Protein AF-A0A1E7DRZ4-F1 (afdb_monomer_lite)

Organism: NCBI:txid1714016

Structure (mmCIF, N/CA/C/O backbone):
data_AF-A0A1E7DRZ4-F1
#
_entry.id   AF-A0A1E7DRZ4-F1
#
loop_
_atom_site.group_PDB
_atom_site.id
_atom_site.type_symbol
_atom_site.label_atom_id
_atom_site.label_alt_id
_atom_site.label_comp_id
_atom_site.label_asym_id
_atom_site.label_entity_id
_atom_site.label_seq_id
_atom_site.pdbx_PDB_ins_code
_atom_site.Cartn_x
_atom_site.Cartn_y
_atom_site.Cartn_z
_atom_site.occupancy
_atom_site.B_iso_or_equiv
_atom_site.auth_seq_id
_atom_site.auth_comp_id
_atom_site.auth_asym_id
_atom_site.auth_atom_id
_atom_site.pdbx_PDB_model_num
ATOM 1 N N . MET A 1 1 ? -6.249 7.050 24.756 1.00 45.88 1 MET A N 1
ATOM 2 C CA . MET A 1 1 ? -6.557 6.061 23.700 1.00 45.88 1 MET A CA 1
ATOM 3 C C . MET A 1 1 ? -5.490 6.190 22.629 1.00 45.88 1 MET A C 1
ATOM 5 O O . MET A 1 1 ? -5.363 7.277 22.078 1.00 45.88 1 MET A O 1
ATOM 9 N N . GLU A 1 2 ? -4.693 5.151 22.372 1.00 55.09 2 GLU A N 1
ATOM 10 C CA . GLU A 1 2 ? -3.801 5.155 21.204 1.00 55.09 2 GLU A CA 1
ATOM 11 C C . GLU A 1 2 ? -4.657 5.201 19.936 1.00 55.09 2 GLU A C 1
ATOM 13 O O . GLU A 1 2 ? -5.558 4.381 19.748 1.00 55.09 2 GLU A O 1
ATOM 18 N N . ALA A 1 3 ? -4.428 6.204 19.088 1.00 66.62 3 ALA A N 1
ATOM 19 C CA . ALA A 1 3 ? -5.095 6.278 17.799 1.00 66.62 3 ALA A CA 1
ATOM 20 C C . ALA A 1 3 ? -4.645 5.084 16.950 1.00 66.62 3 ALA A C 1
ATOM 22 O O . ALA A 1 3 ? -3.447 4.903 16.727 1.00 66.62 3 ALA A O 1
ATOM 23 N N . LYS A 1 4 ? -5.601 4.277 16.475 1.00 82.38 4 LYS A N 1
ATOM 24 C CA . LYS A 1 4 ? -5.289 3.153 15.590 1.00 82.38 4 LYS A CA 1
ATOM 25 C C . LYS A 1 4 ? -4.570 3.672 14.335 1.00 82.38 4 LYS A C 1
ATOM 27 O O . LYS A 1 4 ? -5.022 4.675 13.762 1.00 82.38 4 LYS A O 1
ATOM 32 N N . PRO A 1 5 ? -3.443 3.051 13.946 1.00 92.81 5 PRO A N 1
ATOM 33 C CA . PRO A 1 5 ? -2.681 3.450 12.772 1.00 92.81 5 PRO A CA 1
ATOM 34 C C . PRO A 1 5 ? -3.486 3.227 11.491 1.00 92.81 5 PRO A C 1
ATOM 36 O O . PRO A 1 5 ? -4.336 2.348 11.419 1.00 92.81 5 PRO A O 1
ATOM 39 N N . TYR A 1 6 ? -3.173 3.994 10.452 1.00 96.69 6 TYR A N 1
ATOM 40 C CA . TYR A 1 6 ? -3.760 3.806 9.130 1.00 96.69 6 TYR A CA 1
ATOM 41 C C . TYR A 1 6 ? -2.948 2.793 8.330 1.00 96.69 6 TYR A C 1
ATOM 43 O O . TYR A 1 6 ? -1.720 2.844 8.347 1.00 96.69 6 TYR A O 1
ATOM 51 N N . VAL A 1 7 ? -3.619 1.934 7.575 1.00 96.94 7 VAL A N 1
ATOM 52 C CA . VAL A 1 7 ? -2.999 0.950 6.679 1.00 96.94 7 VAL A CA 1
ATOM 53 C C . VAL A 1 7 ? -3.558 1.070 5.268 1.00 96.94 7 VAL A C 1
ATOM 55 O O . VAL A 1 7 ? -4.594 1.697 5.029 1.00 96.94 7 VAL A O 1
ATOM 58 N N . LEU A 1 8 ? -2.856 0.472 4.313 1.00 97.19 8 LEU A N 1
ATOM 59 C CA . LEU A 1 8 ? -3.235 0.458 2.906 1.00 97.19 8 LEU A CA 1
ATOM 60 C C . LEU A 1 8 ? -3.723 -0.933 2.515 1.00 97.19 8 LEU A C 1
ATOM 62 O O . LEU A 1 8 ? -3.031 -1.913 2.774 1.00 97.19 8 LEU A O 1
ATOM 66 N N . LYS A 1 9 ? -4.895 -1.017 1.884 1.00 96.25 9 LYS A N 1
ATOM 67 C CA . LYS A 1 9 ? -5.523 -2.267 1.443 1.00 96.25 9 LYS A CA 1
ATOM 68 C C . LYS A 1 9 ? -5.705 -2.333 -0.068 1.00 96.25 9 LYS A C 1
ATOM 70 O O . LYS A 1 9 ? -6.045 -1.332 -0.696 1.00 96.25 9 LYS A O 1
ATOM 75 N N . TYR A 1 10 ? -5.579 -3.533 -0.622 1.00 95.50 10 TYR A N 1
ATOM 76 C CA . TYR A 1 10 ? -5.987 -3.892 -1.979 1.00 95.50 10 TYR A CA 1
ATOM 77 C C . TYR A 1 10 ? -6.814 -5.182 -1.916 1.00 95.50 10 TYR A C 1
ATOM 79 O O . TYR A 1 10 ? -6.283 -6.257 -1.632 1.00 95.50 10 TYR A O 1
ATOM 87 N N . GLY A 1 11 ? -8.128 -5.067 -2.133 1.00 93.44 11 GLY A N 1
ATOM 88 C CA . GLY A 1 11 ? -9.064 -6.146 -1.804 1.00 93.44 11 GLY A CA 1
ATOM 89 C C . GLY A 1 11 ? -8.996 -6.492 -0.312 1.00 93.44 11 GLY A C 1
ATOM 90 O O . GLY A 1 11 ? -9.020 -5.596 0.534 1.00 93.44 11 GLY A O 1
ATOM 91 N N . GLU A 1 12 ? -8.842 -7.780 -0.008 1.00 95.12 12 GLU A N 1
ATOM 92 C CA . GLU A 1 12 ? -8.712 -8.297 1.364 1.00 95.12 12 GLU A CA 1
ATOM 93 C C . GLU A 1 12 ? -7.280 -8.233 1.922 1.00 95.12 12 GLU A C 1
ATOM 95 O O . GLU A 1 12 ? -7.057 -8.494 3.104 1.00 95.12 12 GLU A O 1
ATOM 100 N N . GLN A 1 13 ? -6.295 -7.879 1.093 1.00 96.69 13 GLN A N 1
ATOM 101 C CA . GLN A 1 13 ? -4.883 -7.850 1.475 1.00 96.69 13 GLN A CA 1
ATOM 102 C C . GLN A 1 13 ? -4.411 -6.437 1.826 1.00 96.69 13 GLN A C 1
ATOM 104 O O . GLN A 1 13 ? -5.023 -5.440 1.442 1.00 96.69 13 GLN A O 1
ATOM 109 N N . TYR A 1 14 ? -3.279 -6.358 2.517 1.00 97.00 14 TYR A N 1
ATOM 110 C CA . TYR A 1 14 ? -2.608 -5.122 2.904 1.00 97.00 14 TYR A CA 1
ATOM 111 C C . TYR A 1 14 ? -1.367 -4.881 2.049 1.00 97.00 14 TYR A C 1
ATOM 113 O O . TYR A 1 14 ? -0.730 -5.833 1.598 1.00 97.00 14 TYR A O 1
ATOM 121 N N . LEU A 1 15 ? -0.992 -3.620 1.853 1.00 95.81 15 LEU A N 1
ATOM 122 C CA . LEU A 1 15 ? 0.287 -3.267 1.246 1.00 95.81 15 LEU A CA 1
ATOM 123 C C . LEU A 1 15 ? 1.399 -3.308 2.295 1.00 95.81 15 LEU A C 1
ATOM 125 O O . LEU A 1 15 ? 1.24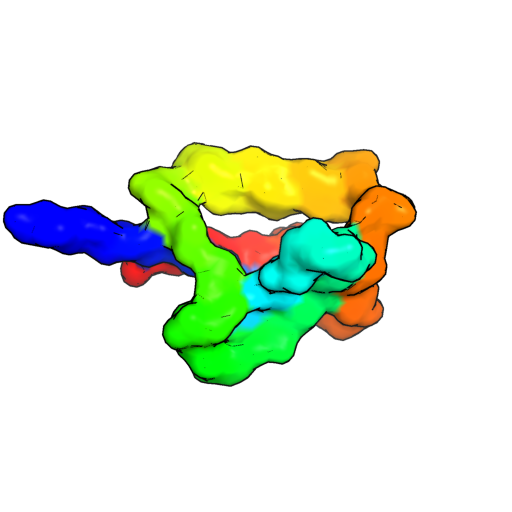7 -2.809 3.413 1.00 95.81 15 LEU A O 1
ATOM 129 N N . ARG A 1 16 ? 2.539 -3.852 1.882 1.00 95.50 16 ARG A N 1
ATOM 130 C CA . ARG A 1 16 ? 3.802 -3.844 2.615 1.00 95.50 16 ARG A CA 1
ATOM 131 C C . ARG A 1 16 ? 4.896 -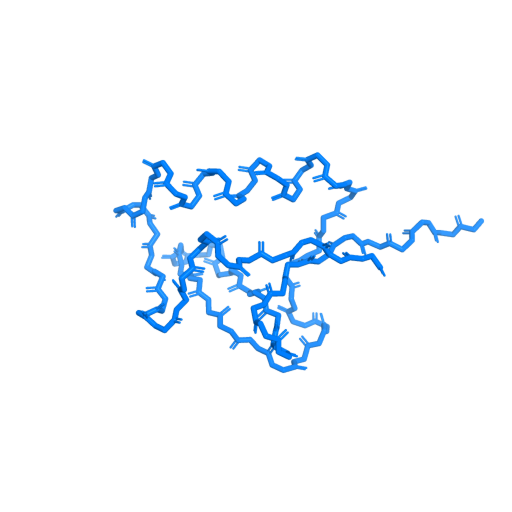3.330 1.693 1.00 95.50 16 ARG A C 1
ATOM 133 O O . ARG A 1 16 ? 5.114 -3.910 0.627 1.00 95.50 16 ARG A O 1
ATOM 140 N N . SER A 1 17 ? 5.620 -2.306 2.124 1.00 93.69 17 SER A N 1
ATOM 141 C CA . SER A 1 17 ? 6.843 -1.865 1.466 1.00 93.69 17 SER A CA 1
ATOM 142 C C . SER A 1 17 ? 8.075 -2.463 2.139 1.00 93.69 17 SER A C 1
ATOM 144 O O . SER A 1 17 ? 8.165 -2.581 3.362 1.00 93.69 17 SER A O 1
ATOM 146 N N . ASN A 1 18 ? 9.056 -2.853 1.333 1.00 90.12 18 ASN A N 1
ATOM 147 C CA . ASN A 1 18 ? 10.395 -3.150 1.807 1.00 90.12 18 ASN A CA 1
ATOM 148 C C . ASN A 1 18 ? 11.281 -1.930 1.546 1.00 90.12 18 ASN A C 1
ATOM 150 O O . ASN A 1 18 ? 11.656 -1.645 0.411 1.00 90.12 18 ASN A O 1
ATOM 154 N N . LYS A 1 19 ? 11.622 -1.202 2.613 1.00 81.00 19 LYS A N 1
ATOM 155 C CA . LYS A 1 19 ? 12.409 0.037 2.525 1.00 81.00 19 LYS A CA 1
ATOM 156 C C . LYS A 1 19 ? 13.828 -0.176 1.995 1.00 81.00 19 LYS A C 1
ATOM 158 O O . LYS A 1 19 ? 14.383 0.757 1.432 1.00 81.00 19 LYS A O 1
ATOM 163 N N . GLY A 1 20 ? 14.405 -1.368 2.169 1.00 81.62 20 GLY A N 1
ATOM 164 C CA . GLY A 1 20 ? 15.756 -1.667 1.688 1.00 81.62 20 GLY A CA 1
ATOM 165 C C . GLY A 1 20 ? 15.821 -1.846 0.172 1.00 81.62 20 GLY A C 1
ATOM 166 O O . GLY A 1 20 ? 16.786 -1.431 -0.456 1.00 81.62 20 GLY A O 1
ATOM 167 N N . THR A 1 21 ? 14.780 -2.435 -0.421 1.00 83.19 21 THR A N 1
ATOM 168 C CA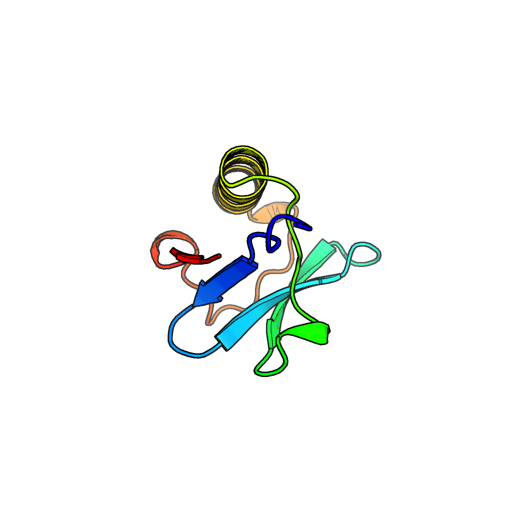 . THR A 1 21 ? 14.722 -2.754 -1.858 1.00 83.19 21 THR A CA 1
ATOM 169 C C . THR A 1 21 ? 13.825 -1.810 -2.654 1.00 83.19 21 THR A C 1
ATOM 171 O O . THR A 1 21 ? 13.821 -1.868 -3.879 1.00 83.19 21 THR A O 1
ATOM 174 N N . GLY A 1 22 ? 13.019 -0.978 -1.989 1.00 84.88 22 GLY A N 1
ATOM 175 C CA . GLY A 1 22 ? 11.997 -0.159 -2.645 1.00 84.88 22 GLY A CA 1
ATOM 176 C C . GLY A 1 22 ? 10.875 -0.990 -3.277 1.00 84.88 22 GLY A C 1
ATOM 177 O O . GLY A 1 22 ? 10.192 -0.512 -4.181 1.00 84.88 22 GLY A O 1
ATOM 178 N N . SER A 1 23 ? 10.681 -2.240 -2.850 1.00 91.31 23 SER A N 1
ATOM 179 C CA . SER A 1 23 ? 9.631 -3.104 -3.395 1.00 91.31 23 SER A CA 1
ATOM 180 C C . SER A 1 23 ? 8.327 -2.997 -2.606 1.00 91.31 23 SER A C 1
ATOM 182 O O . SER A 1 23 ? 8.338 -2.757 -1.396 1.00 91.31 23 SER A O 1
ATOM 184 N N . VAL A 1 24 ? 7.192 -3.152 -3.288 1.00 94.31 24 VAL A N 1
ATOM 185 C CA . VAL A 1 24 ? 5.848 -3.067 -2.700 1.00 94.31 24 VAL A CA 1
ATOM 186 C C . VAL A 1 24 ? 5.065 -4.324 -3.043 1.00 94.31 24 VAL A C 1
ATOM 188 O O . VAL A 1 24 ? 4.871 -4.647 -4.215 1.00 94.31 24 VAL A O 1
ATOM 191 N N . HIS A 1 25 ? 4.582 -5.001 -2.005 1.00 95.19 25 HIS A N 1
ATOM 192 C CA . HIS A 1 25 ? 3.927 -6.301 -2.098 1.00 95.19 25 HIS A CA 1
ATOM 193 C C . HIS A 1 25 ? 2.586 -6.310 -1.361 1.00 95.19 25 HIS A C 1
ATOM 195 O O . HIS A 1 25 ? 2.289 -5.420 -0.559 1.00 95.19 25 HIS A O 1
ATOM 201 N N . LEU A 1 26 ? 1.795 -7.357 -1.604 1.00 95.31 26 LEU A N 1
ATOM 202 C CA . LEU A 1 26 ? 0.604 -7.662 -0.808 1.00 95.31 26 LEU A CA 1
ATOM 203 C C . LEU A 1 26 ? 0.919 -8.675 0.295 1.00 95.31 26 LEU A C 1
ATOM 205 O O . LEU A 1 26 ? 1.580 -9.681 0.046 1.00 95.31 26 LEU A O 1
ATOM 209 N N . THR A 1 27 ? 0.374 -8.455 1.487 1.00 95.44 27 THR A N 1
ATOM 210 C CA . THR A 1 27 ? 0.396 -9.405 2.608 1.00 95.44 27 THR A CA 1
ATOM 211 C C . THR A 1 27 ? -1.013 -9.608 3.159 1.00 95.44 27 THR A C 1
ATOM 213 O O . THR A 1 27 ? -1.843 -8.702 3.142 1.00 95.44 27 THR A O 1
ATOM 216 N N . SER A 1 28 ? -1.315 -10.810 3.647 1.00 96.44 28 SER A N 1
ATOM 217 C CA . SER A 1 28 ? -2.540 -11.083 4.414 1.00 96.44 28 SER A CA 1
ATOM 218 C C . SER A 1 28 ? -2.400 -10.710 5.894 1.00 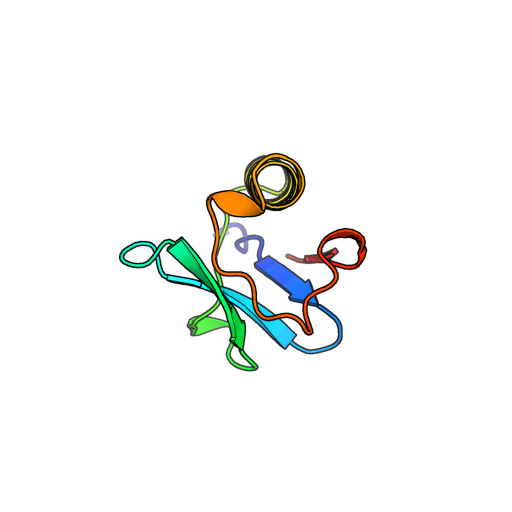96.44 28 SER A C 1
ATOM 220 O O . SER A 1 28 ? -3.395 -10.661 6.615 1.00 96.44 28 SER A O 1
ATOM 222 N N . ARG A 1 29 ? -1.176 -10.434 6.362 1.00 95.88 29 ARG A N 1
ATOM 223 C CA . ARG A 1 29 ? -0.874 -10.166 7.770 1.00 95.88 29 ARG A CA 1
ATOM 224 C C . ARG A 1 29 ? -0.844 -8.667 8.038 1.00 95.88 29 ARG A C 1
ATOM 226 O O . ARG A 1 29 ? 0.069 -7.982 7.591 1.00 95.88 29 ARG A O 1
ATOM 23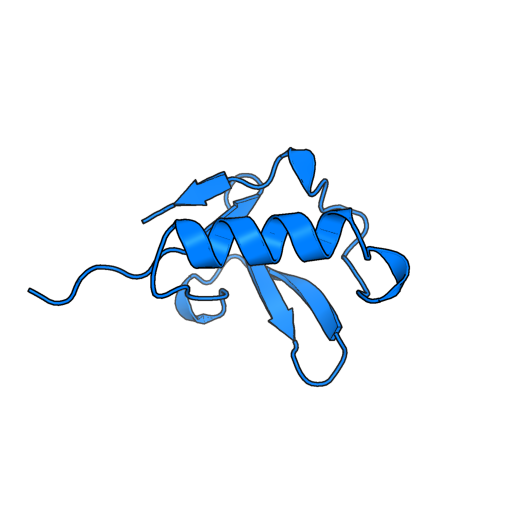3 N N . LEU A 1 30 ? -1.795 -8.180 8.839 1.00 94.25 30 LEU A N 1
ATOM 234 C CA . LEU A 1 30 ? -1.851 -6.772 9.254 1.00 94.25 30 LEU A CA 1
ATOM 235 C C . LEU A 1 30 ? -0.541 -6.315 9.914 1.00 94.25 30 LEU A C 1
ATOM 237 O O . LEU A 1 30 ? -0.071 -5.224 9.632 1.00 94.25 30 LEU A O 1
ATOM 241 N N . VAL A 1 31 ? 0.087 -7.174 10.725 1.00 94.44 31 VAL A N 1
ATOM 242 C CA . VAL A 1 31 ? 1.335 -6.866 11.454 1.00 94.44 31 VAL A CA 1
ATOM 243 C C . VAL A 1 31 ? 2.501 -6.529 10.517 1.00 94.44 31 VAL A C 1
ATOM 245 O O . VAL A 1 31 ? 3.400 -5.787 10.894 1.00 94.44 31 VAL A O 1
ATOM 248 N N . GLU A 1 32 ? 2.489 -7.072 9.298 1.00 94.38 32 GLU A N 1
ATOM 249 C CA . GLU A 1 32 ? 3.543 -6.866 8.302 1.00 94.38 32 GLU A CA 1
ATOM 250 C C . GLU A 1 32 ? 3.243 -5.694 7.358 1.00 94.38 32 GLU A C 1
ATOM 252 O O . GLU A 1 32 ? 4.072 -5.373 6.507 1.00 94.38 32 GLU A O 1
ATOM 257 N N . ALA A 1 33 ? 2.055 -5.094 7.457 1.00 95.62 33 ALA A N 1
ATOM 258 C CA . ALA A 1 33 ? 1.640 -3.993 6.605 1.00 95.62 33 ALA A CA 1
ATOM 259 C C . ALA A 1 33 ? 2.379 -2.693 6.948 1.00 95.62 33 ALA A C 1
ATOM 261 O O . ALA A 1 33 ? 2.868 -2.491 8.065 1.00 95.62 33 ALA A O 1
ATOM 262 N N . ASP A 1 34 ? 2.395 -1.762 5.997 1.00 95.19 34 ASP A N 1
ATOM 263 C CA . ASP A 1 34 ? 2.827 -0.400 6.291 1.00 95.19 34 ASP A CA 1
ATOM 264 C C . ASP A 1 34 ? 1.796 0.315 7.170 1.00 95.19 34 ASP A C 1
ATOM 266 O O . ASP A 1 34 ? 0.620 0.432 6.815 1.00 95.19 34 ASP A O 1
ATOM 270 N N . HIS A 1 35 ? 2.270 0.837 8.301 1.00 96.19 35 HIS A N 1
ATOM 271 C CA . HIS A 1 35 ? 1.470 1.586 9.262 1.00 96.19 35 HIS A CA 1
ATOM 272 C C . HIS A 1 35 ? 1.796 3.076 9.187 1.00 96.19 35 HIS A C 1
ATOM 274 O O . HIS A 1 35 ? 2.949 3.504 9.297 1.00 96.19 35 HIS A O 1
ATOM 280 N N . PHE A 1 36 ? 0.757 3.886 9.041 1.00 95.56 36 PHE A N 1
ATOM 281 C CA . PHE A 1 36 ? 0.845 5.326 8.876 1.00 95.56 36 PHE A CA 1
ATOM 282 C C . PHE A 1 36 ? 0.222 6.031 10.079 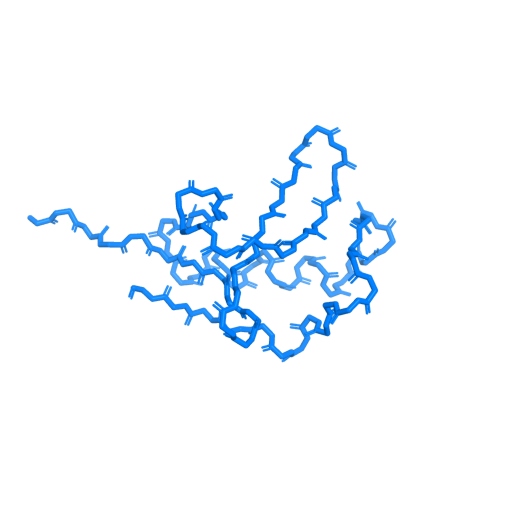1.00 95.56 36 PHE A C 1
ATOM 284 O O . PHE A 1 36 ? -0.888 5.717 10.503 1.00 95.56 36 PHE A O 1
ATOM 291 N N . LYS A 1 37 ? 0.909 7.055 10.596 1.00 93.44 37 LYS A N 1
ATOM 292 C CA . LYS A 1 37 ? 0.435 7.852 11.743 1.00 93.44 37 LYS A CA 1
ATOM 293 C C . LYS A 1 37 ? -0.816 8.682 11.430 1.00 93.44 37 LYS A C 1
ATOM 295 O O . LYS A 1 37 ? -1.479 9.168 12.336 1.00 93.44 37 LYS A O 1
ATOM 300 N N . SER A 1 38 ? -1.119 8.895 10.149 1.00 95.31 38 SER A N 1
ATOM 301 C CA . SER A 1 38 ? -2.282 9.664 9.703 1.00 95.31 38 SER A CA 1
ATOM 302 C C . SER A 1 38 ? -2.762 9.232 8.317 1.00 95.31 38 SER A C 1
ATOM 304 O O . SER A 1 38 ? -1.970 8.787 7.475 1.00 95.31 38 SER A O 1
ATOM 306 N N . GLN A 1 39 ? -4.041 9.482 8.025 1.00 95.81 39 GLN A N 1
ATOM 307 C CA . GLN A 1 39 ? -4.597 9.311 6.681 1.00 95.81 39 GLN A CA 1
ATOM 308 C C . GLN A 1 39 ? -3.830 10.148 5.642 1.00 95.81 39 GLN A C 1
ATOM 310 O O . GLN A 1 39 ? -3.601 9.691 4.523 1.00 95.81 39 GLN A O 1
ATOM 315 N N . LYS A 1 40 ? -3.382 11.359 6.012 1.00 96.75 40 LYS A N 1
ATOM 316 C CA . LYS A 1 40 ? -2.586 12.240 5.141 1.00 96.75 40 LYS A CA 1
ATOM 317 C C . LYS A 1 40 ? -1.268 11.580 4.731 1.00 96.75 40 LYS A C 1
ATOM 319 O O . LYS A 1 40 ? -0.955 11.567 3.544 1.00 96.75 40 LYS A O 1
ATOM 324 N N . SER A 1 41 ? -0.530 10.992 5.676 1.00 96.25 41 SER A N 1
ATOM 325 C CA . SER A 1 41 ? 0.718 10.276 5.368 1.00 96.25 41 SER A CA 1
ATOM 326 C C . SER A 1 41 ? 0.493 9.060 4.465 1.00 96.25 41 SER A C 1
ATOM 328 O O . SER A 1 41 ? 1.250 8.870 3.517 1.00 96.25 41 SER A O 1
ATOM 330 N N . ALA A 1 42 ? -0.587 8.302 4.684 1.00 96.25 42 ALA A N 1
ATOM 331 C CA . ALA A 1 42 ? -0.946 7.179 3.819 1.00 96.25 42 ALA A CA 1
ATOM 332 C C . ALA A 1 42 ? -1.269 7.645 2.384 1.00 96.25 42 ALA A C 1
ATOM 334 O O . ALA A 1 42 ? -0.786 7.062 1.415 1.00 96.25 42 ALA A O 1
ATOM 335 N N . ARG A 1 43 ? -2.012 8.755 2.227 1.00 96.50 43 ARG A N 1
ATOM 336 C CA . ARG A 1 43 ? -2.298 9.358 0.907 1.00 96.50 43 ARG A CA 1
ATOM 337 C C . ARG A 1 43 ? -1.035 9.815 0.185 1.00 96.50 43 ARG A C 1
ATOM 339 O O . ARG A 1 43 ? -0.937 9.622 -1.023 1.00 96.50 43 ARG A O 1
ATOM 346 N N . ILE A 1 44 ? -0.101 10.445 0.901 1.00 95.25 44 ILE A N 1
ATOM 347 C CA . ILE A 1 44 ? 1.173 10.896 0.321 1.00 95.25 44 ILE A CA 1
ATOM 348 C C . ILE A 1 44 ? 1.938 9.696 -0.230 1.00 95.25 44 ILE A C 1
ATOM 350 O O . ILE A 1 44 ? 2.355 9.733 -1.381 1.00 95.25 44 ILE A O 1
ATOM 354 N N . PHE A 1 45 ? 2.040 8.615 0.543 1.00 94.25 45 PHE A N 1
ATOM 355 C CA . PHE A 1 45 ? 2.713 7.404 0.090 1.00 94.25 45 PHE A CA 1
ATOM 356 C C . PHE A 1 45 ? 2.073 6.815 -1.175 1.00 94.25 45 PHE A C 1
ATOM 358 O O . PHE A 1 45 ? 2.776 6.588 -2.156 1.00 94.25 45 PHE A O 1
ATOM 365 N N . VAL A 1 46 ? 0.743 6.654 -1.210 1.00 93.94 46 VAL A N 1
ATOM 366 C CA . VAL A 1 46 ? 0.038 6.161 -2.412 1.00 93.94 46 VAL A CA 1
ATOM 367 C C . VAL A 1 46 ? 0.309 7.058 -3.624 1.00 93.94 46 VAL A C 1
ATOM 369 O O . VAL A 1 46 ? 0.575 6.555 -4.713 1.00 93.94 46 VAL A O 1
ATOM 372 N N . ARG A 1 47 ? 0.305 8.386 -3.451 1.00 93.06 47 ARG A N 1
ATOM 373 C CA . ARG A 1 47 ? 0.649 9.323 -4.533 1.00 93.06 47 ARG A CA 1
ATOM 374 C C . ARG A 1 47 ? 2.085 9.149 -5.017 1.00 93.06 47 ARG A C 1
ATOM 376 O O . ARG A 1 47 ? 2.296 9.172 -6.226 1.00 93.06 47 ARG A O 1
ATOM 383 N N . SER A 1 48 ? 3.040 8.934 -4.113 1.00 90.88 48 SER A N 1
ATOM 384 C CA . SER A 1 48 ? 4.433 8.656 -4.478 1.00 90.88 48 SER A CA 1
ATOM 385 C C . SER A 1 48 ? 4.564 7.378 -5.306 1.00 90.88 48 SER A C 1
ATOM 387 O O . SER A 1 48 ? 5.300 7.381 -6.290 1.00 90.88 48 SER A O 1
ATOM 389 N N . LEU A 1 49 ? 3.807 6.323 -4.979 1.00 89.38 49 LEU A N 1
ATOM 390 C CA . LEU A 1 49 ? 3.782 5.091 -5.778 1.00 89.38 49 LEU A CA 1
ATOM 391 C C . LEU A 1 49 ? 3.262 5.329 -7.203 1.00 89.38 49 LEU A C 1
ATOM 393 O O . LEU A 1 49 ? 3.789 4.752 -8.150 1.00 89.38 49 LEU A O 1
ATOM 397 N N . MET A 1 50 ? 2.244 6.180 -7.371 1.00 87.31 50 MET A N 1
ATOM 398 C CA . MET A 1 50 ? 1.701 6.505 -8.698 1.00 87.31 50 MET A CA 1
ATOM 399 C C . MET A 1 50 ? 2.638 7.405 -9.508 1.00 87.31 50 MET A C 1
ATOM 401 O O . MET A 1 50 ? 2.846 7.164 -10.693 1.00 87.31 50 MET A O 1
ATOM 405 N N . ALA A 1 51 ? 3.184 8.450 -8.879 1.00 85.25 51 ALA A N 1
ATOM 406 C CA . ALA A 1 51 ? 4.018 9.446 -9.548 1.00 85.25 51 ALA A CA 1
ATOM 407 C C . ALA A 1 51 ? 5.403 8.899 -9.908 1.00 85.25 51 ALA A C 1
ATOM 409 O O . ALA A 1 51 ? 5.978 9.299 -10.915 1.00 85.25 51 ALA A O 1
ATOM 410 N N . ASN A 1 52 ? 5.932 7.987 -9.090 1.00 79.38 52 ASN A N 1
ATOM 411 C CA . ASN A 1 52 ? 7.293 7.487 -9.220 1.00 79.38 52 ASN A CA 1
ATOM 412 C C . ASN A 1 52 ? 7.330 5.958 -9.310 1.00 79.38 52 ASN A C 1
ATOM 414 O O . ASN A 1 52 ? 8.170 5.306 -8.696 1.00 79.38 52 ASN A O 1
ATOM 418 N N . SER A 1 53 ? 6.416 5.375 -10.089 1.00 69.38 53 SER A N 1
ATOM 419 C CA . SER A 1 53 ? 6.277 3.920 -10.241 1.00 69.38 53 SER A CA 1
ATOM 420 C C . SER A 1 53 ? 7.543 3.223 -10.747 1.00 69.38 53 SER A C 1
ATOM 422 O O . SER A 1 53 ? 7.735 2.052 -10.462 1.00 69.38 53 SER A O 1
ATOM 424 N N . LYS A 1 54 ? 8.445 3.937 -11.436 1.00 68.94 54 LYS A N 1
ATOM 425 C CA . LYS A 1 54 ? 9.766 3.421 -11.843 1.00 68.94 54 LYS A CA 1
ATOM 426 C C . LYS A 1 54 ? 10.776 3.338 -10.691 1.00 68.94 54 LYS A C 1
ATOM 428 O O . LYS A 1 54 ? 11.746 2.599 -10.796 1.00 68.94 54 LYS A O 1
ATOM 433 N N . GLY A 1 55 ? 10.562 4.100 -9.617 1.00 74.81 55 GLY A N 1
ATOM 434 C CA . GLY A 1 55 ? 11.383 4.081 -8.403 1.00 74.81 55 GLY A CA 1
ATOM 435 C C . GLY A 1 55 ? 10.969 3.006 -7.398 1.00 74.81 55 GLY A C 1
ATOM 436 O O . GLY A 1 55 ? 11.652 2.826 -6.394 1.00 74.81 55 GLY A O 1
ATOM 437 N N . TYR A 1 56 ? 9.869 2.294 -7.662 1.00 81.88 56 TYR A N 1
ATOM 438 C CA . TYR A 1 56 ? 9.379 1.206 -6.826 1.00 81.88 56 TYR A CA 1
ATOM 439 C C . TYR A 1 56 ? 9.218 -0.073 -7.645 1.00 81.88 56 TYR A C 1
ATOM 441 O O . TYR A 1 56 ? 8.649 -0.065 -8.732 1.00 81.88 56 TYR A O 1
ATOM 449 N N . MET A 1 57 ? 9.645 -1.205 -7.092 1.00 89.38 57 MET A N 1
ATOM 450 C CA . MET A 1 57 ? 9.306 -2.515 -7.653 1.00 89.38 57 MET A CA 1
ATOM 451 C C . MET A 1 57 ? 7.956 -2.955 -7.090 1.00 89.38 57 MET A C 1
ATOM 453 O O . MET A 1 57 ? 7.884 -3.570 -6.027 1.00 89.38 57 MET A O 1
ATOM 457 N N . ILE A 1 58 ? 6.876 -2.575 -7.766 1.00 89.38 58 ILE A N 1
ATOM 458 C CA . ILE A 1 58 ? 5.508 -2.871 -7.328 1.00 89.38 58 ILE A CA 1
ATOM 459 C C . ILE A 1 58 ? 5.058 -4.189 -7.962 1.00 89.38 58 ILE A C 1
ATOM 461 O O . ILE A 1 58 ? 5.131 -4.335 -9.183 1.00 89.38 58 ILE A O 1
ATOM 465 N N . ASP A 1 59 ? 4.560 -5.129 -7.152 1.00 86.12 59 ASP A N 1
ATOM 466 C CA . ASP A 1 59 ? 3.945 -6.361 -7.658 1.00 86.12 59 ASP A CA 1
ATOM 467 C C . ASP A 1 59 ? 2.914 -6.026 -8.753 1.00 86.12 59 ASP A C 1
ATOM 469 O O . ASP A 1 59 ? 1.982 -5.253 -8.521 1.00 86.12 59 ASP A O 1
ATOM 473 N N . SER A 1 60 ? 3.016 -6.658 -9.927 1.00 81.88 60 SER A N 1
ATOM 474 C CA . SER A 1 60 ? 2.177 -6.349 -11.103 1.00 81.88 60 SER A CA 1
ATOM 475 C C . SER A 1 60 ? 0.666 -6.508 -10.869 1.00 81.88 60 SER A C 1
ATOM 477 O O . SER A 1 60 ? -0.143 -5.888 -11.559 1.00 81.88 60 SER A O 1
ATOM 479 N N . LYS A 1 61 ? 0.269 -7.303 -9.866 1.00 86.94 61 LYS A N 1
ATOM 480 C CA . LYS A 1 61 ? -1.127 -7.463 -9.417 1.00 86.94 61 LYS A CA 1
ATOM 481 C C . LYS A 1 61 ? -1.692 -6.227 -8.703 1.00 86.94 61 LYS A C 1
ATOM 483 O O . LYS A 1 61 ? -2.909 -6.102 -8.580 1.00 86.94 61 LYS A O 1
ATOM 488 N N . ILE A 1 62 ? -0.848 -5.319 -8.215 1.00 89.19 62 ILE A N 1
ATOM 489 C CA . ILE A 1 62 ? -1.278 -4.141 -7.460 1.00 89.19 62 ILE A CA 1
ATOM 490 C C . ILE A 1 62 ? -1.633 -3.023 -8.435 1.00 89.19 62 ILE A C 1
ATOM 492 O O . ILE A 1 62 ? -0.779 -2.308 -8.955 1.00 89.19 62 ILE A O 1
ATOM 496 N N . LYS A 1 63 ? -2.934 -2.806 -8.623 1.00 90.69 63 LYS A N 1
ATOM 497 C CA . LYS A 1 63 ? -3.434 -1.594 -9.280 1.00 90.69 63 LYS A CA 1
ATOM 498 C C . LYS A 1 63 ? -3.532 -0.483 -8.233 1.00 90.69 63 LYS A C 1
ATOM 500 O O . LYS A 1 63 ? -4.472 -0.464 -7.441 1.00 90.69 63 LYS A O 1
ATOM 505 N N . VAL A 1 64 ? -2.535 0.407 -8.191 1.00 88.75 64 VAL A N 1
ATOM 506 C CA . VAL A 1 64 ? -2.376 1.434 -7.135 1.00 88.75 64 VAL A CA 1
ATOM 507 C C . VAL A 1 64 ? -3.608 2.344 -7.003 1.00 88.75 64 VAL A C 1
ATOM 509 O O . VAL A 1 64 ? -3.971 2.735 -5.898 1.00 88.75 64 VAL A O 1
ATOM 512 N N . ASN A 1 65 ? -4.310 2.616 -8.103 1.00 90.25 65 ASN A N 1
ATOM 513 C CA . ASN A 1 65 ? -5.573 3.365 -8.122 1.00 90.25 65 ASN A CA 1
ATOM 514 C C . ASN A 1 65 ? -6.721 2.696 -7.339 1.00 90.25 65 ASN A C 1
ATOM 516 O O . ASN A 1 65 ? -7.663 3.380 -6.950 1.00 90.25 65 ASN A O 1
ATOM 520 N N . ASN A 1 66 ? -6.642 1.390 -7.081 1.00 93.88 66 ASN A N 1
ATOM 521 C CA . ASN A 1 66 ? -7.633 0.644 -6.304 1.00 93.88 66 ASN A CA 1
ATOM 522 C C . ASN A 1 66 ? -7.223 0.471 -4.830 1.00 93.88 66 ASN A C 1
ATOM 524 O O . ASN A 1 66 ? -7.935 -0.194 -4.073 1.00 93.88 66 ASN A O 1
ATOM 528 N N . VAL A 1 67 ? -6.082 1.031 -4.412 1.00 94.75 67 VAL A N 1
ATOM 529 C CA . VAL A 1 67 ? -5.623 0.965 -3.021 1.00 94.75 67 VAL A CA 1
ATOM 530 C C . VAL A 1 67 ? -6.480 1.876 -2.146 1.00 94.75 67 VAL A C 1
ATOM 532 O O . VAL A 1 67 ? -6.654 3.061 -2.430 1.00 94.75 67 VAL A O 1
ATOM 535 N N . LYS A 1 68 ? -6.999 1.327 -1.047 1.00 96.38 68 LYS A N 1
ATOM 536 C CA . LYS A 1 68 ? -7.827 2.037 -0.065 1.00 96.38 68 LYS A CA 1
ATOM 537 C C . LYS A 1 68 ? -7.049 2.274 1.223 1.00 96.38 68 LYS A C 1
ATOM 539 O O . LYS A 1 68 ? -6.227 1.453 1.614 1.00 96.38 68 LYS A O 1
ATOM 544 N N . ILE A 1 69 ? -7.337 3.382 1.900 1.00 96.31 69 ILE A N 1
ATOM 545 C CA . ILE A 1 69 ? -6.801 3.665 3.236 1.00 96.31 69 ILE A CA 1
ATOM 546 C C . ILE A 1 69 ? -7.829 3.209 4.270 1.00 96.31 69 ILE A C 1
ATOM 548 O O . ILE A 1 69 ? -8.995 3.592 4.174 1.00 96.31 69 ILE A O 1
ATOM 552 N N . PHE A 1 70 ? -7.389 2.419 5.242 1.00 94.88 70 PHE A N 1
ATOM 553 C CA . PHE A 1 70 ? -8.203 1.859 6.321 1.00 94.88 70 PHE A CA 1
ATOM 554 C C . PHE A 1 70 ? -7.601 2.230 7.685 1.00 94.88 70 PHE A C 1
ATOM 556 O O . PHE A 1 70 ? -6.400 2.495 7.751 1.00 94.88 70 PHE A O 1
ATOM 563 N N . GLN A 1 71 ? -8.417 2.274 8.742 1.00 90.50 71 GLN A N 1
ATOM 564 C CA . GLN A 1 71 ? -8.011 2.596 10.118 1.00 90.50 71 GLN A CA 1
ATOM 565 C C . GLN A 1 71 ? -8.397 1.473 11.083 1.00 90.50 71 GLN A C 1
ATOM 567 O O . GLN A 1 71 ? -9.501 0.916 10.907 1.00 90.50 71 GLN A O 1
#

Radius of gyration: 11.48 Å; chains: 1; bounding box: 25×23×36 Å

Secondary structure (DSSP, 8-state):
-PPPPEEEEETTEEEEEETTTTEEEEES-GGGS-EESSHHHHHHHHHHHHHTGGGSEE-TT--GGG-EEE-

Sequence (71 aa):
MEAKPYVLKYGEQYLRSNKGTGSVHLTSRLVEADHFKSQKSARIFVRSLMANSKGYMIDSKIKVNNVKIFQ

Foldseek 3Di:
DPDFWKFKDDVQWTWAADPVQLEIDTDNDPVRTDTHPDPVRVVVVLVCCVVPVVSHRYDPPDPSVRMDMDD

pLDDT: mean 89.81, std 9.67, range [45.88, 97.19]